Protein AF-A0A7S0YI98-F1 (afdb_monomer)

Organism: NCBI:txid464990

Solvent-accessible surface area (backbone atoms only — not comparable to full-atom values): 9168 Å² total; per-residue (Å²): 133,80,59,98,55,52,48,46,32,55,39,40,25,48,73,86,44,69,36,58,39,58,62,60,83,90,50,95,63,64,41,54,25,36,68,34,85,91,36,61,37,39,27,34,29,62,48,32,70,90,62,50,21,77,48,31,28,37,61,53,45,70,75,68,68,56,91,86,42,34,39,36,39,24,45,83,87,43,80,42,68,36,51,31,80,52,38,39,37,78,92,73,75,42,69,40,61,43,62,39,58,95,92,44,82,41,36,39,44,8,39,29,47,55,77,38,31,43,76,44,79,45,58,91,40,83,93,60,64,43,76,49,76,43,77,43,63,88,83,67,76,79,69,55,92,92,49,80,75,76,78,74,78,76,82,129

pLDDT: mean 87.3, std 15.1, range [34.5, 98.31]

Structure (mmCIF, N/CA/C/O backbone):
data_AF-A0A7S0YI98-F1
#
_entry.id   AF-A0A7S0YI98-F1
#
loop_
_atom_site.group_PDB
_atom_site.id
_atom_site.type_symbol
_atom_site.label_atom_id
_atom_site.label_alt_id
_atom_site.label_comp_id
_atom_site.label_asym_id
_atom_site.label_entity_id
_atom_site.label_seq_id
_atom_site.pdbx_PDB_ins_code
_atom_site.Cartn_x
_atom_site.Cartn_y
_atom_site.Cartn_z
_atom_site.occupancy
_atom_site.B_iso_or_equiv
_atom_site.auth_seq_id
_atom_site.auth_comp_id
_atom_site.auth_asym_id
_atom_site.auth_atom_id
_atom_site.pdbx_PDB_model_num
ATOM 1 N N . LYS A 1 1 ? -14.810 13.738 -6.359 1.00 35.94 1 LYS A N 1
ATOM 2 C CA . LYS A 1 1 ? -14.047 13.776 -7.631 1.00 35.94 1 LYS A CA 1
ATOM 3 C C . LYS A 1 1 ? -12.729 13.075 -7.367 1.00 35.94 1 LYS A C 1
ATOM 5 O O . LYS A 1 1 ? -11.916 13.633 -6.645 1.00 35.94 1 LYS A O 1
ATOM 10 N N . ASN A 1 2 ? -12.573 11.854 -7.865 1.00 42.31 2 ASN A N 1
ATOM 11 C CA . ASN A 1 2 ? -11.308 11.137 -7.761 1.00 42.31 2 ASN A CA 1
ATOM 12 C C . ASN A 1 2 ? -10.247 11.889 -8.573 1.00 42.31 2 ASN A C 1
ATOM 14 O O . ASN A 1 2 ? -10.553 12.429 -9.641 1.00 42.31 2 ASN A O 1
ATOM 18 N N . ALA A 1 3 ? -9.037 12.002 -8.027 1.00 51.97 3 ALA A N 1
ATOM 19 C CA . ALA A 1 3 ? -7.898 12.509 -8.779 1.00 51.97 3 ALA A CA 1
ATOM 20 C C . ALA A 1 3 ? -7.699 11.611 -10.011 1.00 51.97 3 ALA A C 1
ATOM 22 O O . ALA A 1 3 ? -7.975 10.416 -9.948 1.00 51.97 3 ALA A O 1
ATOM 23 N N . LYS A 1 4 ? -7.250 12.175 -11.139 1.00 60.38 4 LYS A N 1
ATOM 24 C CA . LYS A 1 4 ? -7.244 11.496 -12.451 1.00 60.38 4 LYS A CA 1
ATOM 25 C C . LYS A 1 4 ? -6.487 10.148 -12.492 1.00 60.38 4 LYS A C 1
ATOM 27 O O . LYS A 1 4 ? -6.725 9.395 -13.424 1.00 60.38 4 LYS A O 1
ATOM 32 N N . ASN A 1 5 ? -5.678 9.827 -11.472 1.00 73.56 5 ASN A N 1
ATOM 33 C CA . ASN A 1 5 ? -4.856 8.614 -11.367 1.00 73.56 5 ASN A CA 1
ATOM 34 C C . ASN A 1 5 ? -5.030 7.868 -10.020 1.00 73.56 5 ASN A C 1
ATOM 36 O O . ASN A 1 5 ? -4.061 7.321 -9.493 1.00 73.56 5 ASN A O 1
ATOM 40 N N . SER A 1 6 ? -6.214 7.915 -9.397 1.00 88.06 6 SER A N 1
ATOM 41 C CA . SER A 1 6 ? -6.441 7.240 -8.109 1.00 88.06 6 SER A CA 1
ATOM 42 C C . SER A 1 6 ? -7.199 5.922 -8.242 1.00 88.06 6 SER A C 1
ATOM 44 O O . SER A 1 6 ? -8.240 5.889 -8.900 1.00 88.06 6 SER A O 1
ATOM 46 N N . VAL A 1 7 ? -6.748 4.903 -7.517 1.00 92.25 7 VAL A N 1
ATOM 47 C CA . VAL A 1 7 ? -7.422 3.606 -7.341 1.00 92.25 7 VAL A CA 1
ATOM 48 C C . VAL A 1 7 ? -7.908 3.435 -5.903 1.00 92.25 7 VAL A C 1
ATOM 50 O O . VAL A 1 7 ? -7.449 4.146 -5.003 1.00 92.25 7 VAL A O 1
ATOM 53 N N . ASN A 1 8 ? -8.845 2.515 -5.668 1.00 94.00 8 ASN A N 1
ATOM 54 C CA . ASN A 1 8 ? -9.329 2.222 -4.320 1.00 94.00 8 ASN A CA 1
ATOM 55 C C . ASN A 1 8 ? -8.577 1.028 -3.735 1.00 94.00 8 ASN A C 1
ATOM 57 O O . ASN A 1 8 ? -8.618 -0.068 -4.289 1.00 94.00 8 ASN A O 1
ATOM 61 N N . VAL A 1 9 ? -7.942 1.240 -2.586 1.00 96.62 9 VAL A N 1
ATOM 62 C CA . VAL A 1 9 ? -7.246 0.195 -1.830 1.00 96.62 9 VAL A CA 1
ATOM 63 C C . VAL A 1 9 ? -8.127 -0.260 -0.679 1.00 96.62 9 VAL A C 1
ATOM 65 O O . VAL A 1 9 ? -8.461 0.542 0.194 1.00 96.62 9 VAL A O 1
ATOM 68 N N . GLN A 1 10 ? -8.499 -1.536 -0.671 1.00 96.69 10 GLN A N 1
ATOM 69 C CA . GLN A 1 10 ? -9.344 -2.126 0.373 1.00 96.69 10 GLN A CA 1
ATOM 70 C C . GLN A 1 10 ? -8.528 -2.721 1.524 1.00 96.69 10 GLN A C 1
ATOM 72 O O . GLN A 1 10 ? -9.015 -2.774 2.646 1.00 96.69 10 GLN A O 1
ATOM 77 N N . SER A 1 11 ? -7.298 -3.163 1.268 1.00 97.38 11 SER A N 1
ATOM 78 C CA . SER A 1 11 ? -6.436 -3.799 2.271 1.00 97.38 11 SER A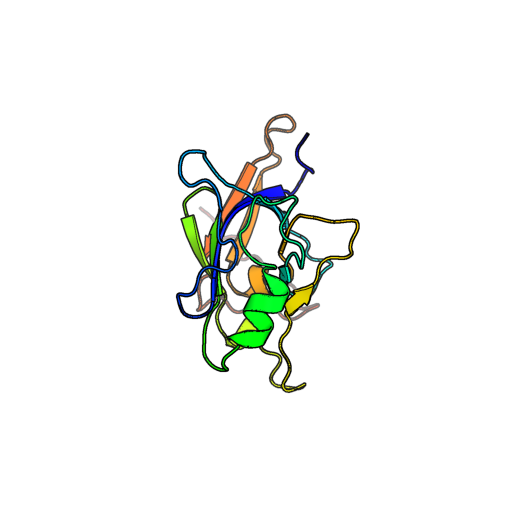 CA 1
ATOM 79 C C . SER A 1 11 ? -4.972 -3.537 1.944 1.00 97.38 11 SER A C 1
ATOM 81 O O . SER A 1 11 ? -4.596 -3.466 0.768 1.00 97.38 11 SER A O 1
ATOM 83 N N . LEU A 1 12 ? -4.157 -3.390 2.986 1.00 98.12 12 LEU A N 1
ATOM 84 C CA . LEU A 1 12 ? -2.705 -3.379 2.893 1.00 98.12 12 LEU A CA 1
ATOM 85 C C . LEU A 1 12 ? -2.158 -4.213 4.046 1.00 98.12 12 LEU A C 1
ATOM 87 O O . LEU A 1 12 ? -2.135 -3.763 5.187 1.00 98.12 12 LEU A O 1
ATOM 91 N N . THR A 1 13 ? -1.658 -5.403 3.751 1.00 98.25 13 THR A N 1
ATOM 92 C CA . THR A 1 13 ? -1.054 -6.281 4.752 1.00 98.25 13 THR A CA 1
ATOM 93 C C . THR A 1 13 ? 0.463 -6.296 4.629 1.00 98.25 13 THR A C 1
ATOM 95 O O . THR A 1 13 ? 1.025 -6.089 3.551 1.00 98.25 13 THR A O 1
ATOM 98 N N . PHE A 1 14 ? 1.136 -6.574 5.739 1.00 98.31 14 PHE A N 1
ATOM 99 C CA . PHE A 1 14 ? 2.567 -6.838 5.793 1.00 98.31 14 PHE A CA 1
ATOM 100 C C . PHE A 1 14 ? 2.805 -8.146 6.540 1.00 98.31 14 PHE A C 1
ATOM 102 O O . PHE A 1 14 ? 2.387 -8.278 7.690 1.00 98.31 14 PHE A O 1
ATOM 109 N N . GLY A 1 15 ? 3.424 -9.135 5.889 1.00 93.75 15 GLY A N 1
ATOM 110 C CA . GLY A 1 15 ? 3.644 -10.449 6.512 1.00 93.75 15 GLY A CA 1
ATOM 111 C C . GLY A 1 15 ? 2.356 -11.132 7.004 1.00 93.75 15 GLY A C 1
ATOM 112 O O . GLY A 1 15 ? 2.392 -11.869 7.983 1.00 93.75 15 GLY A O 1
ATOM 113 N N . GLY A 1 16 ? 1.212 -10.847 6.369 1.00 94.62 16 GLY A N 1
ATOM 114 C CA . GLY A 1 16 ? -0.110 -11.350 6.768 1.00 94.62 16 GLY A CA 1
ATOM 115 C C . GLY A 1 16 ? -0.836 -10.523 7.839 1.00 94.62 16 GLY A C 1
ATOM 116 O O . GLY A 1 16 ? -1.977 -10.836 8.166 1.00 94.62 16 GLY A O 1
ATOM 117 N N . ILE A 1 17 ? -0.224 -9.460 8.369 1.00 97.38 17 ILE A N 1
ATOM 118 C CA . ILE A 1 17 ? -0.847 -8.561 9.351 1.00 97.38 17 ILE A CA 1
ATOM 119 C C . ILE A 1 17 ? -1.451 -7.353 8.627 1.00 97.38 17 ILE A C 1
ATOM 121 O O . ILE A 1 17 ? -0.743 -6.642 7.917 1.00 97.38 17 ILE A O 1
ATOM 125 N N . GLU A 1 18 ? -2.745 -7.094 8.828 1.00 97.62 18 GLU A N 1
ATOM 126 C CA . GLU A 1 18 ? -3.454 -5.952 8.229 1.00 97.62 18 GLU A CA 1
ATOM 127 C C . GLU A 1 18 ? -2.986 -4.610 8.810 1.00 97.62 18 GLU A C 1
ATOM 129 O O . GLU A 1 18 ? -2.974 -4.415 10.030 1.00 97.62 18 GLU A O 1
ATOM 134 N N . LEU A 1 19 ? -2.619 -3.670 7.938 1.00 97.88 19 LEU A N 1
ATOM 135 C CA . LEU A 1 19 ? -2.237 -2.303 8.299 1.00 97.88 19 LEU A CA 1
ATOM 136 C C . LEU A 1 19 ? -3.421 -1.338 8.194 1.00 97.88 19 LEU A C 1
ATOM 138 O O . LEU A 1 19 ? -3.493 -0.393 8.980 1.00 97.88 19 LEU A O 1
ATOM 142 N N . LEU A 1 20 ? -4.358 -1.572 7.268 1.00 96.56 20 LEU A N 1
ATOM 143 C CA . LEU A 1 20 ? -5.624 -0.840 7.162 1.00 96.56 20 LEU A CA 1
ATOM 144 C C . LEU A 1 20 ? -6.698 -1.554 7.986 1.00 96.56 20 LEU A C 1
ATOM 146 O O . LEU A 1 20 ? -7.668 -2.094 7.470 1.00 96.56 20 LEU A O 1
ATOM 150 N N . ASP A 1 21 ? -6.474 -1.580 9.294 1.00 95.00 21 ASP A N 1
ATOM 151 C CA . ASP A 1 21 ? -7.293 -2.288 10.277 1.00 95.00 21 ASP A CA 1
ATOM 152 C C . ASP A 1 21 ? -8.638 -1.570 10.490 1.00 95.00 21 ASP A C 1
ATOM 154 O O . ASP A 1 21 ? -8.778 -0.747 11.398 1.00 95.00 21 ASP A O 1
ATOM 158 N N . TRP A 1 22 ? -9.581 -1.769 9.566 1.00 96.38 22 TRP A N 1
ATOM 159 C CA . TRP A 1 22 ? -10.852 -1.044 9.512 1.00 96.38 22 TRP A CA 1
ATOM 160 C C . TRP A 1 22 ? -11.711 -1.275 10.759 1.00 96.38 22 TRP A C 1
ATOM 162 O O . TRP A 1 22 ? -11.927 -2.409 11.177 1.00 96.38 22 TRP A O 1
ATOM 172 N N . THR A 1 23 ? -12.250 -0.197 11.332 1.00 95.88 23 THR A N 1
ATOM 173 C CA . THR A 1 23 ? -13.040 -0.257 12.576 1.00 95.88 23 THR A CA 1
ATOM 174 C C . THR A 1 23 ? -14.476 -0.733 12.373 1.00 95.88 23 THR A C 1
ATOM 176 O O . THR A 1 23 ? -15.033 -1.367 13.266 1.00 95.88 23 THR A O 1
ATOM 179 N N . ASP A 1 24 ? -15.070 -0.452 11.213 1.00 92.25 24 ASP A N 1
ATOM 180 C CA . ASP A 1 24 ? -16.424 -0.876 10.853 1.00 92.25 24 ASP A CA 1
ATOM 181 C C . ASP A 1 24 ? -16.379 -1.815 9.646 1.00 92.25 24 ASP A C 1
ATOM 183 O O . ASP A 1 24 ? -16.265 -1.375 8.503 1.00 92.25 24 ASP A O 1
ATOM 187 N N . SER A 1 25 ? -16.467 -3.121 9.892 1.00 83.81 25 SER A N 1
ATOM 188 C CA . SER A 1 25 ? -16.495 -4.147 8.845 1.00 83.81 25 SER A CA 1
ATOM 189 C C . SER A 1 25 ? -17.850 -4.272 8.134 1.00 83.81 25 SER A C 1
ATOM 191 O O . SER A 1 25 ? -17.949 -5.002 7.148 1.00 83.81 25 SER A O 1
ATOM 193 N N . GLY A 1 26 ? -18.889 -3.570 8.602 1.00 85.25 26 GLY A N 1
ATOM 194 C CA . GLY A 1 26 ? -20.236 -3.587 8.027 1.00 85.25 26 GLY A CA 1
ATOM 195 C C . GLY A 1 26 ? -20.404 -2.695 6.796 1.00 85.25 26 GLY A C 1
ATOM 196 O O . GLY A 1 26 ? -21.425 -2.785 6.112 1.00 85.25 26 GLY A O 1
ATOM 197 N N . VAL A 1 27 ? -19.413 -1.855 6.485 1.00 85.69 27 VAL A N 1
ATOM 198 C CA . VAL A 1 27 ? -19.425 -0.959 5.323 1.00 85.69 27 VAL A CA 1
ATOM 199 C C . VAL A 1 27 ? -18.264 -1.263 4.371 1.00 85.69 27 VAL A C 1
ATOM 201 O O . VAL A 1 27 ? -17.182 -1.650 4.816 1.00 85.69 27 VAL A O 1
ATOM 204 N N . PRO A 1 28 ? -18.434 -1.064 3.050 1.00 86.56 28 PRO A N 1
ATOM 205 C CA . PRO A 1 28 ? -17.318 -1.142 2.118 1.00 86.56 28 PRO A CA 1
ATOM 206 C C . PRO A 1 28 ? -16.243 -0.115 2.481 1.00 86.56 28 PRO A C 1
ATOM 208 O O . PRO A 1 28 ? -16.448 1.094 2.354 1.00 86.56 28 PRO A O 1
ATOM 211 N N . ASN A 1 29 ? -15.082 -0.598 2.919 1.00 94.12 29 ASN A N 1
ATOM 212 C CA . ASN A 1 29 ? -13.950 0.256 3.228 1.00 94.12 29 ASN A CA 1
ATOM 213 C C . ASN A 1 29 ? -12.945 0.280 2.086 1.00 94.12 29 ASN A C 1
ATOM 215 O O . ASN A 1 29 ? -12.525 -0.749 1.563 1.00 94.12 29 ASN A O 1
ATOM 219 N N . ALA A 1 30 ? -12.532 1.492 1.739 1.00 94.75 30 ALA A N 1
ATOM 220 C CA . ALA A 1 30 ? -11.381 1.716 0.895 1.00 94.75 30 ALA A CA 1
ATOM 221 C C . ALA A 1 30 ? -10.709 3.042 1.243 1.00 94.75 30 ALA A C 1
ATOM 223 O O . ALA A 1 30 ? -11.336 3.971 1.783 1.00 94.75 30 ALA A O 1
ATOM 224 N N . LEU A 1 31 ? -9.433 3.131 0.887 1.00 93.94 31 LEU A N 1
ATOM 225 C CA . LEU A 1 31 ? -8.669 4.362 0.880 1.00 93.94 31 LEU A CA 1
ATOM 226 C C . LEU A 1 31 ? -8.252 4.708 -0.554 1.00 93.94 31 LEU A C 1
ATOM 228 O O . LEU A 1 31 ? -7.794 3.820 -1.275 1.00 93.94 31 LEU A O 1
ATOM 232 N N . PRO A 1 32 ? -8.388 5.976 -0.987 1.00 92.81 32 PRO A N 1
ATOM 233 C CA . PRO A 1 32 ? -7.836 6.384 -2.266 1.00 92.81 32 PRO A CA 1
ATOM 234 C C . PRO A 1 32 ? -6.310 6.268 -2.229 1.00 92.81 32 PRO A C 1
ATOM 236 O O . PRO A 1 32 ? -5.649 6.738 -1.295 1.00 92.81 32 PRO A O 1
ATOM 239 N N . ALA A 1 33 ? -5.760 5.671 -3.275 1.00 94.19 33 ALA A N 1
ATOM 240 C CA . ALA A 1 33 ? -4.334 5.565 -3.508 1.00 94.19 33 ALA A CA 1
ATOM 241 C C . ALA A 1 33 ? -3.993 6.218 -4.842 1.00 94.19 33 ALA A C 1
ATOM 243 O O . ALA A 1 33 ? -4.631 5.924 -5.851 1.00 94.19 33 ALA A O 1
ATOM 244 N N . ILE A 1 34 ? -3.012 7.114 -4.850 1.00 92.94 34 ILE A N 1
ATOM 245 C CA . ILE A 1 34 ? -2.542 7.758 -6.078 1.00 92.94 34 ILE A CA 1
ATOM 246 C C . ILE A 1 34 ? -1.363 6.954 -6.611 1.00 92.94 34 ILE A C 1
ATOM 248 O O . ILE A 1 34 ? -0.412 6.687 -5.878 1.00 92.94 34 ILE A O 1
ATOM 252 N N . LEU A 1 35 ? -1.433 6.589 -7.885 1.00 92.25 35 LEU A N 1
ATOM 253 C CA . LEU A 1 35 ? -0.314 6.032 -8.636 1.00 92.25 35 LEU A CA 1
ATOM 254 C C . LEU A 1 35 ? 0.610 7.186 -9.037 1.00 92.25 35 LEU A C 1
ATOM 256 O O . LEU A 1 35 ? 0.207 8.045 -9.827 1.00 92.25 35 LEU A O 1
ATOM 260 N N . ASP A 1 36 ? 1.812 7.233 -8.462 1.00 90.00 36 ASP A N 1
ATOM 261 C CA . ASP A 1 36 ? 2.729 8.367 -8.606 1.00 90.00 36 ASP A CA 1
ATOM 262 C C . ASP A 1 36 ? 4.153 7.908 -8.929 1.00 90.00 36 ASP A C 1
ATOM 264 O O . ASP A 1 36 ? 4.928 7.536 -8.051 1.00 90.00 36 ASP A O 1
ATOM 268 N N . THR A 1 37 ? 4.518 7.990 -10.208 1.00 85.50 37 THR A N 1
ATOM 269 C CA . THR A 1 37 ? 5.864 7.654 -10.692 1.00 85.50 37 THR A CA 1
ATOM 270 C C . THR A 1 37 ? 6.932 8.655 -10.241 1.00 85.50 37 THR A C 1
ATOM 272 O O . THR A 1 37 ? 8.119 8.376 -10.377 1.00 85.50 37 THR A O 1
ATOM 275 N N . GLY A 1 38 ? 6.545 9.833 -9.735 1.00 87.12 38 GLY A N 1
ATOM 276 C CA . GLY A 1 38 ? 7.468 10.804 -9.140 1.00 87.12 38 GLY A CA 1
ATOM 277 C C . GLY A 1 38 ? 7.888 10.443 -7.713 1.00 87.12 38 GLY A C 1
ATOM 278 O O . GLY A 1 38 ? 8.852 11.005 -7.193 1.00 87.12 38 GLY A O 1
ATOM 279 N N . THR A 1 39 ? 7.195 9.491 -7.088 1.00 90.06 39 THR A N 1
ATOM 280 C CA . THR A 1 39 ? 7.479 9.008 -5.740 1.00 90.06 39 THR A CA 1
ATOM 281 C C . THR A 1 39 ? 8.207 7.668 -5.816 1.00 90.06 39 THR A C 1
ATOM 283 O O . THR A 1 39 ? 7.726 6.718 -6.422 1.00 90.06 39 THR A O 1
ATOM 286 N N . THR A 1 40 ? 9.365 7.548 -5.165 1.00 92.12 40 THR A N 1
ATOM 287 C CA . THR A 1 40 ? 10.139 6.294 -5.177 1.00 92.12 40 THR A CA 1
ATOM 288 C C . THR A 1 40 ? 9.555 5.234 -4.242 1.00 92.12 40 THR A C 1
ATOM 290 O O . THR A 1 40 ? 9.465 4.069 -4.611 1.00 92.12 40 THR A O 1
ATOM 293 N N . CYS A 1 41 ? 9.152 5.625 -3.032 1.00 95.62 41 CYS A N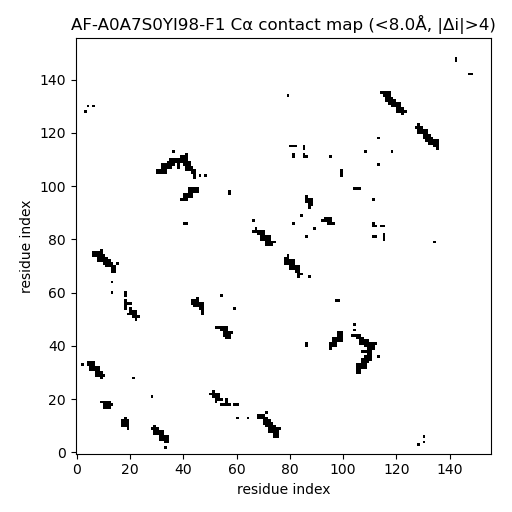 1
ATOM 294 C CA . CYS A 1 41 ? 8.777 4.705 -1.956 1.00 95.62 41 CYS A CA 1
ATOM 295 C C . CYS A 1 41 ? 7.267 4.476 -1.844 1.00 95.62 41 CYS A C 1
ATOM 297 O O . CYS A 1 41 ? 6.461 5.246 -2.357 1.00 95.62 41 CYS A O 1
ATOM 299 N N . LEU A 1 42 ? 6.866 3.437 -1.112 1.00 96.75 42 LEU A N 1
ATOM 300 C CA . LEU A 1 42 ? 5.470 3.282 -0.708 1.00 96.75 42 LEU A CA 1
ATOM 301 C C . LEU A 1 42 ? 5.163 4.293 0.404 1.00 96.75 42 LEU A C 1
ATOM 303 O O . LEU A 1 42 ? 5.818 4.271 1.446 1.00 96.75 42 LEU A O 1
ATOM 307 N N . ILE A 1 43 ? 4.174 5.167 0.211 1.00 96.81 43 ILE A N 1
ATOM 308 C CA . ILE A 1 43 ? 3.789 6.156 1.228 1.00 96.81 43 ILE A CA 1
ATOM 309 C C . ILE A 1 43 ? 2.437 5.778 1.822 1.00 96.81 43 ILE A C 1
ATOM 311 O O . ILE A 1 43 ? 1.431 5.729 1.108 1.00 96.81 43 ILE A O 1
ATOM 315 N N . ILE A 1 44 ? 2.412 5.526 3.133 1.00 97.12 44 ILE A N 1
ATOM 316 C CA . ILE A 1 44 ? 1.229 5.042 3.859 1.00 97.12 44 ILE A CA 1
ATOM 317 C C . ILE A 1 44 ? 0.822 5.992 4.994 1.00 97.12 44 ILE A C 1
ATOM 319 O O . ILE A 1 44 ? 1.683 6.663 5.573 1.00 97.12 44 ILE A O 1
ATOM 323 N N . PRO A 1 45 ? -0.478 6.086 5.328 1.00 96.31 45 PRO A N 1
ATOM 324 C CA . PRO A 1 45 ? -0.943 6.983 6.379 1.00 96.31 45 PRO A CA 1
ATOM 325 C C . PRO A 1 45 ? -0.345 6.669 7.751 1.00 96.31 45 PRO A C 1
ATOM 327 O O . PRO A 1 45 ? -0.196 5.509 8.127 1.00 96.31 45 PRO A O 1
ATOM 330 N N . ASP A 1 46 ? -0.101 7.711 8.545 1.00 95.25 46 ASP A N 1
ATOM 331 C CA . ASP A 1 46 ? 0.286 7.589 9.960 1.00 95.25 46 ASP A CA 1
ATOM 332 C C . ASP A 1 46 ? -0.737 8.255 10.899 1.00 95.25 46 ASP A C 1
ATOM 334 O O . ASP A 1 46 ? -0.419 8.896 11.902 1.00 95.25 46 ASP A O 1
ATOM 338 N N . THR A 1 47 ? -2.013 8.130 10.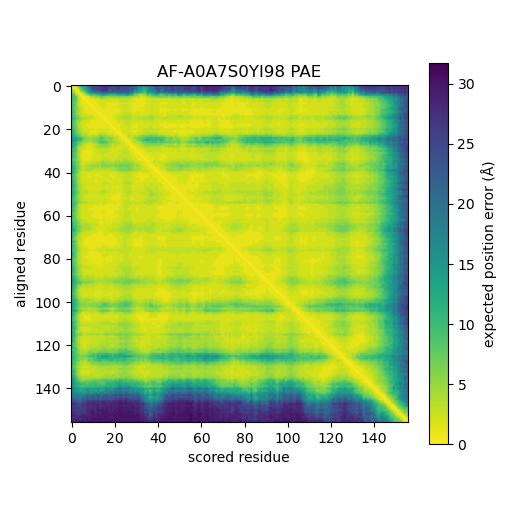540 1.00 94.38 47 THR A N 1
ATOM 339 C CA . THR A 1 47 ? -3.158 8.613 11.321 1.00 94.38 47 THR A CA 1
ATOM 340 C C . THR A 1 47 ? -4.198 7.504 11.433 1.00 94.38 47 THR A C 1
ATOM 342 O O . THR A 1 47 ? -4.152 6.529 10.690 1.00 94.38 47 THR A O 1
ATOM 345 N N . THR A 1 48 ? -5.171 7.664 12.327 1.00 94.50 48 THR A N 1
ATOM 346 C CA . THR A 1 48 ? -6.325 6.754 12.424 1.00 94.50 48 THR A CA 1
ATOM 347 C C . THR A 1 48 ? -7.388 7.027 11.354 1.00 94.50 48 THR A C 1
ATOM 349 O O . THR A 1 48 ? -8.493 6.494 11.428 1.00 94.50 48 THR A O 1
ATOM 352 N N . LEU A 1 49 ? -7.095 7.898 10.376 1.00 92.94 49 LEU A N 1
ATOM 353 C CA . LEU A 1 49 ? -8.015 8.288 9.304 1.00 92.94 49 LEU A CA 1
ATOM 354 C C . LEU A 1 49 ? -9.374 8.775 9.841 1.00 92.94 49 LEU A C 1
ATOM 356 O O . LEU A 1 49 ? -10.425 8.435 9.304 1.00 92.94 49 LEU A O 1
ATOM 360 N N . GLY A 1 50 ? -9.347 9.534 10.943 1.00 91.44 50 GLY A N 1
ATOM 361 C CA . GLY A 1 50 ? -10.556 9.994 11.631 1.00 91.44 50 GLY A CA 1
ATOM 362 C C . GLY A 1 50 ? -11.314 8.886 12.372 1.00 91.44 50 GLY A C 1
ATOM 363 O O . GLY A 1 50 ? -12.522 8.994 12.535 1.00 91.44 50 GLY A O 1
ATOM 364 N N . GLY A 1 51 ? -10.630 7.815 12.789 1.00 93.88 51 GLY A N 1
ATOM 365 C CA . GLY A 1 51 ? -11.228 6.663 13.475 1.00 93.88 51 GLY A CA 1
ATOM 366 C C . GLY A 1 51 ? -11.715 5.551 12.543 1.00 93.88 51 GLY A C 1
ATOM 367 O O . GLY A 1 51 ? -12.280 4.571 13.018 1.00 93.88 51 GLY A O 1
ATOM 368 N N . ARG A 1 52 ? -11.483 5.670 11.228 1.00 94.06 52 ARG A N 1
ATOM 369 C CA . ARG A 1 52 ? -11.815 4.621 10.249 1.00 94.06 52 ARG A CA 1
ATOM 370 C C . ARG A 1 52 ? -10.919 3.391 10.367 1.00 94.06 52 ARG A C 1
ATOM 372 O O . ARG A 1 52 ? -11.339 2.308 9.977 1.00 94.06 52 ARG A O 1
ATOM 379 N N . VAL A 1 53 ? -9.700 3.559 10.881 1.00 95.69 53 VAL A N 1
ATOM 380 C CA . VAL A 1 53 ? -8.783 2.453 11.187 1.00 95.69 53 VAL A CA 1
ATOM 381 C C . VAL A 1 53 ? -8.391 2.475 12.663 1.00 95.69 53 VAL A C 1
ATOM 383 O O . VAL A 1 53 ? -8.222 3.545 13.256 1.00 95.69 53 VAL A O 1
ATOM 386 N N . ALA A 1 54 ? -8.251 1.291 13.258 1.00 96.06 54 ALA A N 1
ATOM 387 C CA . ALA A 1 54 ? -8.040 1.097 14.693 1.00 96.06 54 ALA A CA 1
ATOM 388 C C . ALA A 1 54 ? -6.667 1.591 15.175 1.00 96.06 54 ALA A C 1
ATOM 390 O O . ALA A 1 54 ? -6.481 1.923 16.345 1.00 96.06 54 ALA A O 1
ATOM 391 N N . SER A 1 55 ? -5.690 1.651 14.274 1.00 95.31 55 SER A N 1
ATOM 392 C CA . SER A 1 55 ? -4.315 2.046 14.570 1.00 95.31 55 SER A CA 1
ATOM 393 C C . SER A 1 55 ? -3.710 2.820 13.402 1.00 95.31 55 SER A C 1
ATOM 395 O O . SER A 1 55 ? -4.265 2.850 12.307 1.00 95.31 55 SER A O 1
ATOM 397 N N . LYS A 1 56 ? -2.581 3.493 13.643 1.00 96.19 56 LYS A N 1
ATOM 398 C CA . LYS A 1 56 ? -1.864 4.255 12.614 1.00 96.19 56 LYS A CA 1
ATOM 399 C C . LYS A 1 56 ? -1.077 3.284 11.716 1.00 96.19 56 LYS A C 1
ATOM 401 O O . LYS A 1 56 ? -0.156 2.649 12.237 1.00 96.19 56 LYS A O 1
ATOM 406 N N . PRO A 1 57 ? -1.383 3.170 10.408 1.00 97.19 57 PRO A N 1
ATOM 407 C CA . PRO A 1 57 ? -0.794 2.138 9.548 1.00 97.19 57 PRO A CA 1
ATOM 408 C C . PRO A 1 57 ? 0.739 2.166 9.495 1.00 97.19 57 PRO A C 1
ATOM 410 O O . PRO A 1 57 ? 1.376 1.127 9.661 1.00 97.19 57 PRO A O 1
ATOM 413 N N . TYR A 1 58 ? 1.344 3.347 9.326 1.00 97.69 58 TYR A N 1
ATOM 414 C CA . TYR A 1 58 ? 2.803 3.490 9.295 1.00 97.69 58 TYR A CA 1
ATOM 415 C C . TYR A 1 58 ? 3.460 3.104 10.624 1.00 97.69 58 TYR A C 1
ATOM 417 O O . TYR A 1 58 ? 4.368 2.275 10.636 1.00 97.69 58 TYR A O 1
ATOM 425 N N . THR A 1 59 ? 2.980 3.643 11.751 1.00 97.25 59 THR A N 1
ATOM 426 C CA . THR A 1 59 ? 3.474 3.255 13.084 1.00 97.25 59 THR A CA 1
ATOM 427 C C . THR A 1 59 ? 3.351 1.742 13.310 1.00 97.25 59 THR A C 1
ATOM 429 O O . THR A 1 59 ? 4.295 1.124 13.799 1.00 97.25 59 THR A O 1
ATOM 432 N N . LYS A 1 60 ? 2.222 1.124 12.925 1.00 98.00 60 LYS A N 1
ATOM 433 C CA . LYS A 1 60 ? 2.015 -0.332 13.031 1.00 98.00 60 LYS A CA 1
ATOM 434 C C . LYS A 1 60 ? 3.039 -1.096 12.195 1.00 98.00 60 LYS A C 1
ATOM 436 O O . LYS A 1 60 ? 3.673 -2.006 12.716 1.00 98.00 60 LYS A O 1
ATOM 441 N N . PHE A 1 61 ? 3.262 -0.687 10.944 1.00 98.12 61 PHE A N 1
ATOM 442 C CA . PHE A 1 61 ? 4.308 -1.254 10.090 1.00 98.12 61 PHE A CA 1
AT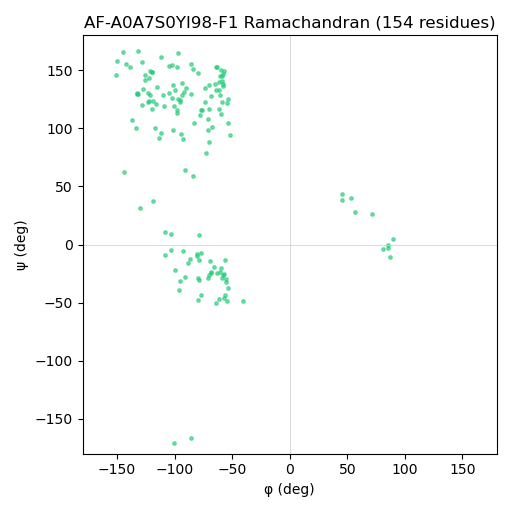OM 443 C C . PHE A 1 61 ? 5.684 -1.192 10.762 1.00 98.12 61 PHE A C 1
ATOM 445 O O . PHE A 1 61 ? 6.356 -2.214 10.844 1.00 98.12 61 PHE A O 1
ATOM 452 N N . GLN A 1 62 ? 6.089 -0.039 11.305 1.00 97.94 62 GLN A N 1
ATOM 453 C CA . GLN A 1 62 ? 7.398 0.102 11.956 1.00 97.94 62 GLN A CA 1
ATOM 454 C C . GLN A 1 62 ? 7.603 -0.865 13.134 1.00 97.94 62 GLN A C 1
ATOM 456 O O . GLN A 1 62 ? 8.736 -1.250 13.404 1.00 97.94 62 GLN A O 1
ATOM 461 N N . GLN A 1 63 ? 6.531 -1.268 13.820 1.00 97.69 63 GLN A N 1
ATOM 462 C CA . GLN A 1 63 ? 6.590 -2.196 14.954 1.00 97.69 63 GLN A CA 1
ATOM 463 C C . GLN A 1 63 ? 6.720 -3.665 14.534 1.00 97.69 63 GLN A C 1
ATOM 465 O O . GLN A 1 63 ? 7.273 -4.460 15.289 1.00 97.69 63 GLN A O 1
ATOM 470 N N . ILE A 1 64 ? 6.199 -4.029 13.360 1.00 97.38 64 ILE A N 1
ATOM 471 C CA . ILE A 1 64 ? 6.147 -5.422 12.880 1.00 97.38 64 ILE A CA 1
ATOM 472 C C . ILE A 1 64 ? 7.121 -5.703 11.729 1.00 97.38 64 ILE A C 1
ATOM 474 O O . ILE A 1 64 ? 7.274 -6.854 11.313 1.00 97.38 64 ILE A O 1
ATOM 478 N N . MET A 1 65 ? 7.747 -4.658 11.177 1.00 96.56 65 MET A N 1
ATOM 479 C CA . MET A 1 65 ? 8.613 -4.752 10.007 1.00 96.56 65 MET A CA 1
ATOM 480 C C . MET A 1 65 ? 9.717 -5.780 10.241 1.00 96.56 65 MET A C 1
ATOM 482 O O . MET A 1 65 ? 10.521 -5.670 11.165 1.00 96.56 65 MET A O 1
ATOM 486 N N . THR A 1 66 ? 9.751 -6.775 9.360 1.00 95.94 66 THR A N 1
ATOM 487 C CA . THR A 1 66 ? 10.712 -7.873 9.388 1.00 95.94 66 THR A CA 1
ATOM 488 C C . THR A 1 66 ? 11.277 -8.061 7.985 1.00 95.94 66 THR A C 1
ATOM 490 O O . THR A 1 66 ? 10.527 -8.132 7.006 1.00 95.94 66 THR A O 1
ATOM 493 N N . LYS A 1 67 ? 12.608 -8.134 7.867 1.00 95.50 67 LYS A N 1
ATOM 494 C CA . LYS A 1 67 ? 13.280 -8.369 6.580 1.00 95.50 67 LYS A CA 1
ATOM 495 C C . LYS A 1 67 ? 12.817 -9.698 5.965 1.00 95.50 67 LYS A C 1
ATOM 497 O O . LYS A 1 67 ? 12.564 -10.665 6.675 1.00 95.50 67 LYS A O 1
ATOM 502 N N . GLY A 1 68 ? 12.719 -9.746 4.640 1.00 95.94 68 GLY A N 1
ATOM 503 C CA . GLY A 1 68 ? 12.287 -10.923 3.881 1.00 95.94 68 GLY A CA 1
ATOM 504 C C . GLY A 1 68 ? 10.773 -11.056 3.690 1.00 95.94 68 GLY A C 1
ATOM 505 O O . GLY A 1 68 ? 10.352 -11.877 2.881 1.00 95.94 68 GLY A O 1
ATOM 506 N N . MET A 1 69 ? 9.952 -10.253 4.374 1.00 97.56 69 MET A N 1
ATOM 507 C CA . MET A 1 69 ? 8.495 -10.277 4.198 1.00 97.56 69 MET A CA 1
ATOM 508 C C . MET A 1 69 ? 8.031 -9.391 3.035 1.00 97.56 69 MET A C 1
ATOM 510 O O . MET A 1 69 ? 8.694 -8.426 2.657 1.00 97.56 69 MET A O 1
ATOM 514 N N . SER A 1 70 ? 6.866 -9.704 2.473 1.00 97.56 70 SER A N 1
ATOM 515 C CA . SER A 1 70 ? 6.224 -8.903 1.425 1.00 97.56 70 SER A CA 1
ATOM 516 C C . SER A 1 70 ? 5.087 -8.060 1.995 1.00 97.56 70 SER A C 1
ATOM 518 O O . SER A 1 70 ? 4.468 -8.420 3.006 1.00 97.56 70 SER A O 1
ATOM 520 N N . PHE A 1 71 ? 4.790 -6.955 1.314 1.00 98.19 71 PHE A N 1
ATOM 521 C CA . PHE A 1 71 ? 3.473 -6.338 1.427 1.00 98.19 71 PHE A CA 1
ATOM 522 C C . PHE A 1 71 ? 2.506 -7.034 0.473 1.00 98.19 71 PHE A C 1
ATOM 524 O O . PHE A 1 71 ? 2.906 -7.484 -0.602 1.00 98.19 71 PHE A O 1
ATOM 531 N N . TYR A 1 72 ? 1.228 -7.044 0.831 1.00 97.94 72 TYR A N 1
ATOM 532 C CA . TYR A 1 72 ? 0.155 -7.381 -0.093 1.00 97.94 72 TYR A CA 1
ATOM 533 C C . TYR A 1 72 ? -0.898 -6.287 -0.065 1.00 97.94 72 TYR A C 1
ATOM 535 O O . TYR A 1 72 ? -1.301 -5.837 1.006 1.00 97.94 72 TYR A O 1
ATOM 543 N N . ILE A 1 73 ? -1.343 -5.861 -1.238 1.00 97.62 73 ILE A N 1
ATOM 544 C CA . ILE A 1 73 ? -2.297 -4.771 -1.405 1.00 97.62 73 ILE A CA 1
ATOM 545 C C . ILE A 1 73 ? -3.501 -5.275 -2.190 1.00 97.62 73 ILE A C 1
ATOM 547 O O . ILE A 1 73 ? -3.346 -5.907 -3.233 1.00 97.62 73 ILE A O 1
ATOM 551 N N . THR A 1 74 ? -4.702 -5.011 -1.684 1.00 97.38 74 THR A N 1
ATOM 552 C CA . THR A 1 74 ? -5.937 -5.290 -2.424 1.00 97.38 74 THR A CA 1
ATOM 553 C C . THR A 1 74 ? -6.404 -4.009 -3.091 1.00 97.38 74 THR A C 1
ATOM 555 O O . THR A 1 74 ? -6.713 -3.043 -2.391 1.00 97.38 74 THR A O 1
ATOM 558 N N . ILE A 1 75 ? -6.423 -3.997 -4.424 1.00 95.38 75 ILE A N 1
ATOM 559 C CA . ILE A 1 75 ? -6.855 -2.866 -5.251 1.00 95.38 75 ILE A CA 1
ATOM 560 C C . ILE A 1 75 ? -8.047 -3.314 -6.084 1.00 95.38 75 ILE A C 1
ATOM 562 O O . ILE A 1 75 ? -7.953 -4.298 -6.816 1.00 95.38 75 ILE A O 1
ATOM 566 N N . ASP A 1 76 ? -9.165 -2.603 -5.955 1.00 90.25 76 ASP A N 1
ATOM 567 C CA . ASP A 1 76 ? -10.432 -2.910 -6.633 1.00 90.25 76 ASP A CA 1
ATOM 568 C C . ASP A 1 76 ? -10.820 -4.407 -6.563 1.00 90.25 76 ASP A C 1
ATOM 570 O O . ASP A 1 76 ? -11.345 -4.984 -7.511 1.00 90.25 76 ASP A O 1
ATOM 574 N N . GLY A 1 77 ? -10.559 -5.044 -5.412 1.00 92.12 77 GLY A N 1
ATOM 575 C CA . GLY A 1 77 ? -10.877 -6.457 -5.153 1.00 92.12 77 GLY A CA 1
ATOM 576 C C . GLY A 1 77 ? -9.826 -7.474 -5.614 1.00 92.12 77 GLY A C 1
ATOM 577 O O . GLY A 1 77 ? -10.001 -8.670 -5.383 1.00 92.12 77 GLY A O 1
ATOM 578 N N . HIS A 1 78 ? -8.722 -7.030 -6.214 1.00 95.00 78 HIS A N 1
ATOM 579 C CA . HIS A 1 78 ? -7.624 -7.889 -6.654 1.00 95.00 78 HIS A CA 1
ATOM 580 C C . HIS A 1 78 ? -6.419 -7.770 -5.720 1.00 95.00 78 HIS A C 1
ATOM 582 O O . HIS A 1 78 ? -5.977 -6.666 -5.407 1.00 95.00 78 HIS A O 1
ATOM 588 N N . LEU A 1 79 ? -5.883 -8.913 -5.284 1.00 96.50 79 LEU A N 1
ATOM 589 C CA . LEU A 1 79 ? -4.711 -8.983 -4.413 1.00 96.50 79 LEU A CA 1
ATOM 590 C C . LEU A 1 79 ? -3.420 -8.950 -5.237 1.00 96.50 79 LEU A C 1
ATOM 592 O O . LEU A 1 79 ? -3.232 -9.760 -6.145 1.00 96.50 79 LEU A O 1
ATOM 596 N N . PHE A 1 80 ? -2.507 -8.063 -4.862 1.00 96.62 80 PHE A N 1
ATOM 597 C CA . PHE A 1 80 ? -1.193 -7.904 -5.473 1.00 96.62 80 PHE A CA 1
ATOM 598 C C . PHE A 1 80 ? -0.095 -7.995 -4.415 1.00 96.62 80 PHE A C 1
ATOM 600 O O . PHE A 1 80 ? -0.249 -7.478 -3.310 1.00 96.62 80 PHE A O 1
ATOM 607 N N . GLU A 1 81 ? 1.028 -8.623 -4.756 1.00 96.50 81 GLU A N 1
ATOM 608 C CA . GLU A 1 81 ? 2.217 -8.671 -3.903 1.00 96.50 81 GLU A CA 1
ATOM 609 C C . GLU A 1 81 ? 3.179 -7.530 -4.260 1.00 96.50 81 GLU A C 1
ATOM 611 O O . GLU A 1 81 ? 3.442 -7.283 -5.437 1.00 96.50 81 GLU A O 1
ATOM 616 N N . ILE A 1 82 ? 3.770 -6.899 -3.243 1.00 96.00 82 ILE A N 1
ATOM 617 C CA . ILE A 1 82 ? 4.958 -6.047 -3.371 1.00 96.00 82 ILE A CA 1
ATOM 618 C C . ILE A 1 82 ? 6.118 -6.768 -2.654 1.00 96.00 82 ILE A C 1
ATOM 620 O O . ILE A 1 82 ? 6.245 -6.681 -1.423 1.00 96.00 82 ILE A O 1
ATOM 624 N N . PRO A 1 83 ? 6.953 -7.514 -3.405 1.00 95.31 83 PRO A N 1
ATOM 625 C CA . PRO A 1 83 ? 8.044 -8.313 -2.852 1.00 95.31 83 PRO A CA 1
ATOM 626 C C . PRO A 1 83 ? 9.065 -7.536 -2.011 1.00 95.31 83 PRO A C 1
ATOM 628 O O . PRO A 1 83 ? 9.406 -6.395 -2.334 1.00 95.31 83 PRO A O 1
ATOM 631 N N . TYR A 1 84 ? 9.659 -8.215 -1.017 1.00 96.44 84 TYR A N 1
ATOM 632 C CA . TYR A 1 84 ? 10.756 -7.708 -0.166 1.00 96.44 84 TYR A CA 1
ATOM 633 C C . TYR A 1 84 ? 11.815 -6.904 -0.922 1.00 96.44 84 TYR A C 1
ATOM 635 O O . TYR A 1 84 ? 12.160 -5.793 -0.531 1.00 96.44 84 TYR A O 1
ATOM 643 N N . ARG A 1 85 ? 12.296 -7.451 -2.042 1.00 93.81 85 ARG A N 1
ATOM 644 C CA . ARG A 1 85 ? 13.374 -6.854 -2.842 1.00 93.81 85 ARG A CA 1
ATOM 645 C C . ARG A 1 85 ? 13.067 -5.457 -3.389 1.00 93.81 85 ARG A C 1
ATOM 647 O O . ARG A 1 85 ? 13.999 -4.772 -3.786 1.00 93.81 85 ARG A O 1
ATOM 654 N N . TYR A 1 86 ? 11.793 -5.073 -3.475 1.00 93.94 86 TYR A N 1
ATOM 655 C CA . TYR A 1 86 ? 11.394 -3.781 -4.028 1.00 93.94 86 TYR A CA 1
ATOM 656 C C . TYR A 1 86 ? 11.188 -2.735 -2.944 1.00 93.94 86 TYR A C 1
ATOM 658 O O . TYR A 1 86 ? 11.588 -1.591 -3.124 1.00 93.94 86 TYR A O 1
ATOM 666 N N . TRP A 1 87 ? 10.605 -3.109 -1.803 1.00 95.19 87 TRP A N 1
ATOM 667 C CA . TRP A 1 87 ? 10.400 -2.161 -0.710 1.00 95.19 87 TRP A CA 1
ATOM 668 C C . TRP A 1 87 ? 11.596 -2.076 0.246 1.00 95.19 87 TRP A C 1
ATOM 670 O O . TRP A 1 87 ? 11.683 -1.109 0.995 1.00 95.19 87 TRP A O 1
ATOM 680 N N . TRP A 1 88 ? 12.534 -3.029 0.231 1.00 96.81 88 TRP A N 1
ATOM 681 C CA . TRP A 1 88 ? 13.784 -2.956 0.995 1.00 96.81 88 TRP A CA 1
ATOM 682 C C . TRP A 1 88 ? 14.944 -2.444 0.144 1.00 96.81 88 TRP A C 1
ATOM 684 O O . TRP A 1 88 ? 15.284 -3.029 -0.883 1.00 96.81 88 TRP A O 1
ATOM 694 N N . GLN A 1 89 ? 15.613 -1.388 0.603 1.00 93.75 89 GLN A N 1
ATOM 695 C CA . GLN A 1 89 ? 16.768 -0.821 -0.084 1.00 93.75 89 GLN A CA 1
ATOM 696 C C . GLN A 1 89 ? 18.054 -1.437 0.464 1.00 93.75 89 GLN A C 1
ATOM 698 O O . GLN A 1 89 ? 18.648 -0.935 1.418 1.00 93.75 89 GLN A O 1
ATOM 703 N N . SER A 1 90 ? 18.512 -2.528 -0.153 1.00 91.31 90 SER A N 1
ATOM 704 C CA . SER A 1 90 ? 19.691 -3.278 0.310 1.00 91.31 90 SER A CA 1
ATOM 705 C C . SER A 1 90 ? 20.959 -2.427 0.440 1.00 91.31 90 SER A C 1
ATOM 707 O O . SER A 1 90 ? 21.769 -2.683 1.321 1.00 91.31 90 SER A O 1
ATOM 709 N N . ALA A 1 91 ? 21.128 -1.402 -0.403 1.00 91.44 91 ALA A N 1
ATOM 710 C CA . ALA A 1 91 ? 22.292 -0.516 -0.359 1.00 91.44 91 ALA A CA 1
ATOM 711 C C . ALA A 1 91 ? 22.300 0.429 0.858 1.00 91.44 91 ALA A C 1
ATOM 713 O O . ALA A 1 91 ? 23.369 0.827 1.311 1.00 91.44 91 ALA A O 1
ATOM 714 N N . GLN A 1 92 ? 21.125 0.792 1.379 1.00 93.44 92 GLN A N 1
ATOM 715 C CA . GLN A 1 92 ? 20.968 1.668 2.547 1.00 93.44 92 GLN A CA 1
ATOM 716 C C . GLN A 1 92 ? 20.619 0.891 3.825 1.00 93.44 92 GLN A C 1
ATOM 718 O O . GLN A 1 92 ? 20.522 1.490 4.891 1.00 93.44 92 GLN A O 1
ATOM 723 N N . ASP A 1 93 ? 20.403 -0.422 3.708 1.00 95.00 93 ASP A N 1
ATOM 724 C CA . ASP A 1 93 ? 19.839 -1.290 4.744 1.00 95.00 93 ASP A CA 1
ATOM 725 C C . ASP A 1 93 ? 18.598 -0.683 5.428 1.00 95.00 93 ASP A C 1
ATOM 727 O O . ASP A 1 93 ? 18.446 -0.721 6.649 1.00 95.00 93 ASP A O 1
ATOM 731 N N . ALA A 1 94 ? 17.704 -0.101 4.624 1.00 95.69 94 ALA A N 1
ATOM 732 C CA . ALA A 1 94 ? 16.543 0.645 5.100 1.00 95.69 94 ALA A CA 1
ATOM 733 C C . ALA A 1 94 ? 15.279 0.342 4.273 1.00 95.69 94 ALA A C 1
ATOM 735 O O . ALA A 1 94 ? 15.376 0.017 3.085 1.00 95.69 94 ALA A O 1
ATOM 736 N N . PRO A 1 95 ? 14.074 0.470 4.861 1.00 97.06 95 PRO A N 1
ATOM 737 C CA . PRO A 1 95 ? 12.830 0.350 4.111 1.00 97.06 95 PRO A CA 1
ATOM 738 C C . PRO A 1 95 ? 12.582 1.590 3.234 1.00 97.06 95 PRO A C 1
ATOM 740 O O . PRO A 1 95 ? 12.634 2.721 3.711 1.00 97.06 95 PRO A O 1
ATOM 743 N N . CYS A 1 96 ? 12.183 1.381 1.981 1.00 96.44 96 CYS A N 1
ATOM 744 C CA . CYS A 1 96 ? 11.571 2.391 1.115 1.00 96.44 96 CYS A CA 1
ATOM 745 C C . CYS A 1 96 ? 10.061 2.472 1.386 1.00 96.44 96 CYS A C 1
ATOM 747 O O . CYS A 1 96 ? 9.220 2.231 0.514 1.00 96.44 96 CYS A O 1
ATOM 749 N N . VAL A 1 97 ? 9.716 2.783 2.633 1.00 97.31 97 VAL A N 1
ATOM 750 C CA . VAL A 1 97 ? 8.342 3.012 3.086 1.00 97.31 97 VAL A CA 1
ATOM 751 C C . VAL A 1 97 ? 8.341 4.288 3.911 1.00 97.31 97 VAL A C 1
ATOM 753 O O . VAL A 1 97 ? 9.166 4.447 4.809 1.00 97.31 97 VAL A 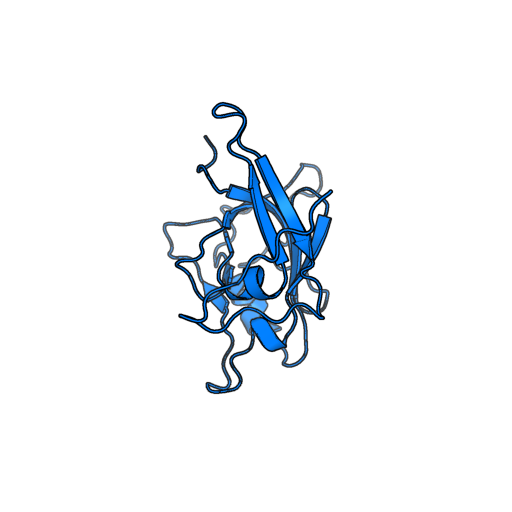O 1
ATOM 756 N N . GLN A 1 98 ? 7.440 5.213 3.606 1.00 96.50 98 GLN A N 1
ATOM 757 C CA . GLN A 1 98 ? 7.383 6.526 4.244 1.00 96.50 98 GLN A CA 1
ATOM 758 C C . GLN A 1 98 ? 5.975 6.815 4.764 1.00 96.50 98 GLN A C 1
ATOM 760 O O . GLN A 1 98 ? 4.983 6.259 4.293 1.00 96.50 98 GLN A O 1
ATOM 765 N N . ARG A 1 99 ? 5.881 7.707 5.749 1.00 95.88 99 ARG A N 1
ATOM 766 C CA . ARG A 1 99 ? 4.595 8.224 6.229 1.00 95.88 99 ARG A CA 1
ATOM 767 C C . ARG A 1 99 ? 4.066 9.315 5.306 1.00 95.88 99 ARG A C 1
ATOM 769 O O . ARG A 1 99 ? 4.849 10.104 4.775 1.00 95.88 99 ARG A O 1
ATOM 776 N N . THR A 1 100 ? 2.749 9.420 5.178 1.00 92.75 100 THR A N 1
ATOM 777 C CA . THR A 1 100 ? 2.138 10.580 4.518 1.00 92.75 100 THR A CA 1
ATOM 778 C C . THR A 1 100 ? 2.416 11.878 5.286 1.00 92.75 100 THR A C 1
ATOM 780 O O . THR A 1 100 ? 2.584 11.857 6.512 1.00 92.75 100 THR A O 1
ATOM 783 N N . PRO A 1 101 ? 2.441 13.039 4.603 1.00 84.94 101 PRO A N 1
ATOM 784 C CA . PRO A 1 101 ? 2.367 14.316 5.298 1.00 84.94 101 PRO A CA 1
ATOM 785 C C . PRO A 1 101 ? 1.017 14.440 6.034 1.00 84.94 101 PRO A C 1
ATOM 787 O O . PRO A 1 101 ? 0.021 13.882 5.568 1.00 84.94 101 PRO A O 1
ATOM 790 N N . PRO A 1 102 ? 0.928 15.216 7.133 1.00 76.75 102 PRO A N 1
ATOM 791 C CA . PRO A 1 102 ? -0.303 15.335 7.927 1.00 76.75 102 PRO A CA 1
ATOM 792 C C . PRO A 1 102 ? -1.538 15.802 7.141 1.00 76.75 102 PRO A C 1
ATOM 794 O O . PRO A 1 102 ? -2.665 15.509 7.528 1.00 76.75 102 PRO A O 1
ATOM 797 N N . SER A 1 103 ? -1.334 16.530 6.041 1.00 81.25 103 SER A N 1
ATOM 798 C CA . SER A 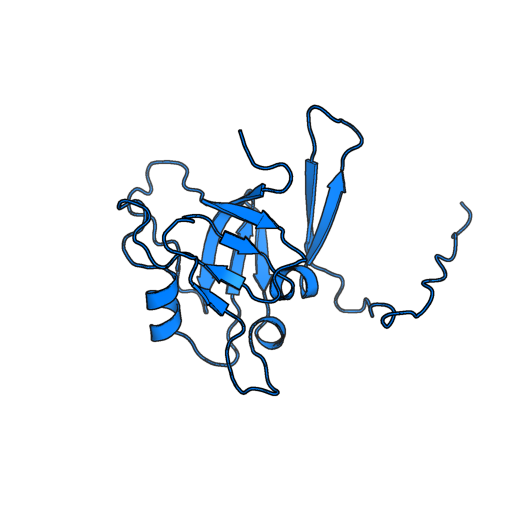1 103 ? -2.389 17.043 5.161 1.00 81.25 103 SER A CA 1
ATOM 799 C C . SER A 1 103 ? -2.941 16.011 4.172 1.00 81.25 103 SER A C 1
ATOM 801 O O . SER A 1 103 ? -3.920 16.301 3.484 1.00 81.25 103 SER A O 1
ATOM 803 N N . TYR A 1 104 ? -2.338 14.823 4.075 1.00 85.12 104 TYR A N 1
ATOM 804 C CA . TYR A 1 104 ? -2.737 13.782 3.134 1.00 85.12 104 TYR A CA 1
ATOM 805 C C . TYR A 1 104 ? -3.074 12.479 3.861 1.00 85.12 104 TYR A C 1
ATOM 807 O O . TYR A 1 104 ? -2.255 11.898 4.573 1.00 85.12 104 TYR A O 1
ATOM 815 N N . ALA A 1 105 ? -4.302 12.011 3.649 1.00 83.25 105 ALA A N 1
ATOM 816 C CA . ALA A 1 105 ? -4.859 10.838 4.313 1.00 83.25 105 ALA A CA 1
ATOM 817 C C . ALA A 1 105 ? -4.998 9.617 3.385 1.00 83.25 105 ALA A C 1
ATOM 819 O O . ALA A 1 105 ? -5.665 8.667 3.769 1.00 83.25 105 ALA A O 1
ATOM 820 N N . GLY A 1 106 ? -4.431 9.640 2.172 1.00 91.69 106 GLY A N 1
ATOM 821 C CA . GLY A 1 106 ? -4.471 8.521 1.216 1.00 91.69 106 GLY A CA 1
ATOM 822 C C . GLY A 1 106 ? -3.179 7.698 1.187 1.00 91.69 106 GLY A C 1
ATOM 823 O O . GLY A 1 106 ? -2.282 7.925 1.991 1.00 91.69 106 GLY A O 1
ATOM 824 N N . LEU A 1 107 ? -3.048 6.776 0.230 1.00 95.12 107 LEU A N 1
ATOM 825 C CA . LEU A 1 107 ? -1.754 6.151 -0.092 1.00 95.12 107 LEU A CA 1
ATOM 826 C C . LEU A 1 107 ? -1.107 6.840 -1.300 1.00 95.12 107 LEU A C 1
ATOM 828 O O . LEU A 1 107 ? -1.819 7.371 -2.158 1.00 95.12 107 LEU A O 1
ATOM 832 N N . LEU A 1 108 ? 0.222 6.805 -1.392 1.00 94.69 108 LEU A N 1
ATOM 833 C CA . LEU A 1 108 ? 0.938 7.038 -2.652 1.00 94.69 108 LEU A CA 1
ATOM 834 C C . LEU A 1 108 ? 1.669 5.750 -3.028 1.00 94.69 108 LEU A C 1
ATOM 836 O O . LEU A 1 108 ? 2.473 5.225 -2.253 1.00 94.69 108 LEU A O 1
ATOM 840 N N . LEU A 1 109 ? 1.338 5.229 -4.204 1.00 95.06 109 LEU A N 1
ATOM 841 C CA . LEU A 1 109 ? 1.917 4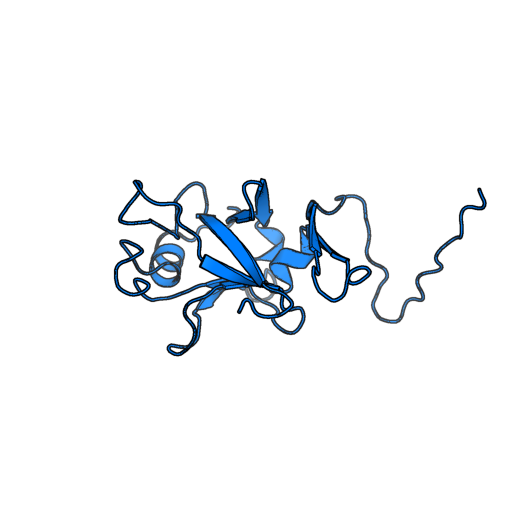.023 -4.775 1.00 95.06 109 LEU A CA 1
ATOM 842 C C . LEU A 1 109 ? 3.059 4.456 -5.689 1.00 95.06 109 LEU A C 1
ATOM 844 O O . LEU A 1 109 ? 2.828 4.867 -6.827 1.00 95.06 109 LEU A O 1
ATOM 848 N N . GLY A 1 110 ? 4.265 4.437 -5.126 1.00 93.12 110 GLY A N 1
ATOM 849 C CA . GLY A 1 110 ? 5.490 4.831 -5.807 1.00 93.12 110 GLY A CA 1
ATOM 850 C C . GLY A 1 110 ? 6.149 3.710 -6.608 1.00 93.12 110 GLY A C 1
ATOM 851 O O . GLY A 1 110 ? 5.578 2.638 -6.822 1.00 93.12 110 GLY A O 1
ATOM 852 N N . ASP A 1 111 ? 7.395 3.954 -7.004 1.00 91.19 111 ASP A N 1
ATOM 853 C CA . ASP A 1 111 ? 8.208 3.087 -7.862 1.00 91.19 111 ASP A CA 1
ATOM 854 C C . ASP A 1 111 ? 8.313 1.640 -7.355 1.00 91.19 111 ASP A C 1
ATOM 856 O O . ASP A 1 111 ? 8.200 0.699 -8.138 1.00 91.19 111 ASP A O 1
ATOM 860 N N . VAL A 1 112 ? 8.394 1.432 -6.035 1.00 91.94 112 VAL A N 1
ATOM 861 C CA . VAL A 1 112 ? 8.387 0.080 -5.436 1.00 91.94 112 VAL A CA 1
ATOM 862 C C . VAL A 1 112 ? 7.177 -0.772 -5.843 1.00 91.94 112 VAL A C 1
ATOM 864 O O . VAL A 1 112 ? 7.286 -1.994 -5.920 1.00 91.94 112 VAL A O 1
ATOM 867 N N . VAL A 1 113 ? 6.032 -0.144 -6.133 1.00 91.94 113 VAL A N 1
ATOM 868 C CA . VAL A 1 113 ? 4.820 -0.821 -6.615 1.00 91.94 113 VAL A CA 1
ATOM 869 C C . VAL A 1 113 ? 4.938 -1.108 -8.111 1.00 91.94 113 VAL A C 1
ATOM 871 O O . VAL A 1 113 ? 4.727 -2.246 -8.536 1.00 91.94 113 VAL A O 1
ATOM 874 N N . PHE A 1 114 ? 5.348 -0.115 -8.906 1.00 90.06 114 PHE A N 1
ATOM 875 C CA . PHE A 1 114 ? 5.521 -0.243 -10.360 1.00 90.06 114 PHE A CA 1
ATOM 876 C C . PHE A 1 114 ? 6.605 -1.252 -10.758 1.00 90.06 114 PHE A C 1
ATOM 878 O O . PHE A 1 114 ? 6.540 -1.855 -11.825 1.00 90.06 114 PHE A O 1
ATOM 885 N N . GLN A 1 115 ? 7.578 -1.522 -9.889 1.00 88.56 115 GLN A N 1
ATOM 886 C CA . GLN A 1 115 ? 8.551 -2.584 -10.146 1.00 88.56 115 GLN A CA 1
ATOM 887 C C . GLN A 1 115 ? 7.930 -3.988 -10.089 1.00 88.56 115 GLN A C 1
ATOM 889 O O . GLN A 1 115 ? 8.447 -4.906 -10.729 1.00 88.56 115 GLN A O 1
ATOM 894 N N . SER A 1 116 ? 6.815 -4.159 -9.376 1.00 88.25 116 SER A N 1
ATOM 895 C CA . SER A 1 116 ? 6.087 -5.431 -9.270 1.00 88.25 116 SER A CA 1
ATOM 896 C C . SER A 1 116 ? 4.860 -5.530 -10.180 1.00 88.25 116 SER A C 1
ATOM 898 O O . SER A 1 116 ? 4.450 -6.643 -10.513 1.00 88.25 116 SER A O 1
ATOM 900 N N . LEU A 1 117 ? 4.300 -4.400 -10.621 1.00 91.31 117 LEU A N 1
ATOM 901 C CA . LEU A 1 117 ? 3.033 -4.328 -11.351 1.00 91.31 117 LEU A CA 1
ATOM 902 C C . LEU A 1 117 ? 3.175 -3.575 -12.676 1.00 91.31 117 LEU A C 1
ATOM 904 O O . LEU A 1 117 ? 3.903 -2.594 -12.776 1.00 91.31 117 LEU A O 1
ATOM 908 N N . VAL A 1 118 ? 2.417 -4.000 -13.682 1.00 90.62 118 VAL A N 1
ATOM 909 C CA . VAL A 1 118 ? 2.160 -3.222 -14.896 1.00 90.62 118 VAL A CA 1
ATOM 910 C C . VAL A 1 118 ? 0.885 -2.424 -14.679 1.00 90.62 118 VAL A C 1
ATOM 912 O O . VAL A 1 118 ? -0.130 -2.971 -14.245 1.00 90.62 118 VAL A O 1
ATOM 915 N N . VAL A 1 119 ? 0.952 -1.132 -14.988 1.00 91.19 119 VAL A N 1
ATOM 916 C CA . VAL A 1 119 ? -0.164 -0.200 -14.852 1.00 91.19 119 VAL A CA 1
ATOM 917 C C . VAL A 1 119 ? -0.438 0.433 -16.207 1.00 91.19 119 VAL A C 1
ATOM 919 O O . VAL A 1 119 ? 0.445 1.044 -16.807 1.00 91.19 119 VAL A O 1
ATOM 922 N N . GLU A 1 120 ? -1.667 0.288 -16.681 1.00 90.88 120 GLU A N 1
ATOM 923 C CA . GLU A 1 120 ? -2.152 0.871 -17.925 1.00 90.88 120 GLU A CA 1
ATOM 924 C C . GLU A 1 120 ? -3.163 1.972 -17.612 1.00 90.88 120 GLU A C 1
ATOM 926 O O . GLU A 1 120 ? -4.128 1.751 -16.884 1.00 90.88 120 GLU A O 1
ATOM 931 N N . PHE A 1 121 ? -2.960 3.155 -18.188 1.00 89.25 121 PHE A N 1
ATOM 932 C CA . PHE A 1 121 ? -3.931 4.245 -18.141 1.00 89.25 121 PHE A CA 1
ATOM 933 C C . PHE A 1 121 ? -4.671 4.303 -19.478 1.00 89.25 121 PHE A C 1
ATOM 935 O O . PHE A 1 121 ? -4.171 4.876 -20.448 1.00 89.25 121 PHE A O 1
ATOM 942 N N . ASP A 1 122 ? -5.870 3.729 -19.533 1.00 88.94 122 ASP A N 1
ATOM 943 C CA . ASP A 1 122 ? -6.732 3.816 -20.708 1.00 88.94 122 ASP A CA 1
ATOM 944 C C . ASP A 1 122 ? -7.507 5.141 -20.678 1.00 88.94 122 ASP A C 1
ATOM 946 O O . ASP A 1 122 ? -8.468 5.343 -19.926 1.00 88.94 122 ASP A O 1
ATOM 950 N N . LEU A 1 123 ? -7.056 6.065 -21.527 1.00 89.00 123 LEU A N 1
ATOM 951 C CA . LEU A 1 123 ? -7.652 7.386 -21.723 1.00 89.00 123 LEU A CA 1
ATOM 952 C C . LEU A 1 123 ? -8.487 7.477 -23.010 1.00 89.00 123 LEU A C 1
ATOM 954 O O . LEU A 1 123 ? -8.924 8.571 -23.373 1.00 89.00 123 LEU A O 1
ATOM 958 N N . THR A 1 124 ? -8.746 6.356 -23.696 1.00 88.94 124 THR A N 1
ATOM 959 C CA . THR A 1 124 ? -9.530 6.319 -24.948 1.00 88.94 124 THR A CA 1
ATOM 960 C C . THR A 1 124 ? -10.955 6.839 -24.761 1.00 88.94 124 THR A C 1
ATOM 962 O O . THR A 1 124 ? -11.571 7.329 -25.708 1.00 88.94 124 THR A O 1
ATOM 965 N N . LYS A 1 125 ? -11.473 6.787 -23.524 1.00 86.31 125 LYS A N 1
ATOM 966 C CA . LYS A 1 125 ? -12.760 7.358 -23.103 1.00 86.31 125 LYS A CA 1
ATOM 967 C C . LYS A 1 125 ? -12.522 8.508 -22.111 1.00 86.31 125 LYS A C 1
ATOM 969 O O . LYS A 1 125 ? -12.533 8.278 -20.904 1.00 86.31 125 LYS A O 1
ATOM 974 N N . PRO A 1 126 ? -12.400 9.770 -22.566 1.00 78.88 126 PRO A N 1
ATOM 975 C CA . PRO A 1 126 ? -11.992 10.904 -21.720 1.00 78.88 126 PRO A CA 1
ATOM 976 C C . PRO A 1 126 ? -12.884 11.174 -20.498 1.00 78.88 126 PRO A C 1
ATOM 978 O O . PRO A 1 126 ? -12.433 11.734 -19.501 1.00 78.88 126 PRO A O 1
ATOM 981 N N . HIS A 1 127 ? -14.160 10.782 -20.563 1.00 84.06 127 HIS A N 1
ATOM 982 C CA . HIS A 1 127 ? -15.124 10.936 -19.466 1.00 84.06 127 HIS A CA 1
ATOM 983 C C . HIS A 1 127 ? -15.214 9.714 -18.542 1.00 84.06 127 HIS A C 1
ATOM 985 O O . HIS A 1 127 ? -15.939 9.753 -17.548 1.00 84.06 127 HIS A O 1
ATOM 991 N N . ARG A 1 128 ? -14.518 8.627 -18.879 1.00 82.19 128 ARG A N 1
ATOM 992 C CA . ARG A 1 128 ? -14.451 7.373 -18.122 1.00 82.19 128 ARG A CA 1
ATOM 993 C C . ARG A 1 128 ? -13.039 6.785 -18.249 1.00 82.19 128 ARG A C 1
ATOM 995 O O . ARG A 1 128 ? -12.903 5.716 -18.840 1.00 82.19 128 ARG A O 1
ATOM 1002 N N . PRO A 1 129 ? -12.003 7.497 -17.769 1.00 84.12 129 PRO A N 1
ATOM 1003 C CA . PRO A 1 129 ? -10.657 6.945 -17.764 1.00 84.12 129 PRO A CA 1
ATOM 1004 C C . PRO A 1 129 ? -10.650 5.654 -16.945 1.00 84.12 129 PRO A C 1
ATOM 1006 O O . PRO A 1 129 ? -11.326 5.567 -15.914 1.00 84.12 129 PRO A O 1
ATOM 1009 N N . MET A 1 130 ? -9.910 4.661 -17.418 1.00 87.94 130 MET A N 1
ATOM 1010 C CA . MET A 1 130 ? -9.763 3.371 -16.754 1.00 87.94 130 MET A CA 1
ATOM 1011 C C . MET A 1 130 ? -8.298 3.139 -16.405 1.00 87.94 130 MET A C 1
ATOM 1013 O O . MET A 1 130 ? -7.399 3.607 -17.103 1.00 87.94 130 MET A O 1
ATOM 1017 N N . ILE A 1 131 ? -8.069 2.424 -15.307 1.00 90.75 131 ILE A N 1
ATOM 1018 C CA . ILE A 1 131 ? -6.735 2.012 -14.883 1.00 90.75 131 ILE A CA 1
ATOM 1019 C C . ILE A 1 131 ? -6.730 0.488 -14.853 1.00 90.75 131 ILE A C 1
ATOM 1021 O O . ILE A 1 131 ? -7.493 -0.119 -14.103 1.00 90.75 131 ILE A O 1
ATOM 1025 N N . GLY A 1 132 ? -5.907 -0.119 -15.702 1.00 91.25 132 GLY A N 1
ATOM 1026 C CA . GLY A 1 132 ? -5.610 -1.545 -15.671 1.00 91.25 132 GLY A CA 1
ATOM 1027 C C . GLY A 1 132 ? -4.400 -1.795 -14.781 1.00 91.25 132 GLY A C 1
ATOM 1028 O O . GLY A 1 132 ? -3.406 -1.079 -14.879 1.00 91.25 132 GLY A O 1
ATOM 1029 N N . ILE A 1 133 ? -4.474 -2.799 -13.909 1.00 93.50 133 ILE A N 1
ATOM 1030 C CA . ILE A 1 133 ? -3.352 -3.218 -13.062 1.00 93.50 133 ILE A CA 1
ATOM 1031 C C . ILE A 1 133 ? -3.209 -4.730 -13.169 1.00 93.50 133 ILE A C 1
ATOM 1033 O O . ILE A 1 133 ? -4.180 -5.467 -12.999 1.00 93.50 133 ILE A O 1
ATOM 1037 N N . ALA A 1 134 ? -1.993 -5.190 -13.435 1.00 92.25 134 ALA A N 1
ATOM 1038 C CA . ALA A 1 134 ? -1.660 -6.606 -13.489 1.00 92.25 134 ALA A CA 1
ATOM 1039 C C . ALA A 1 134 ? -0.266 -6.858 -12.896 1.00 92.25 134 ALA A C 1
ATOM 1041 O O . ALA A 1 134 ? 0.577 -5.959 -12.915 1.00 92.25 134 ALA A O 1
ATOM 1042 N N . PRO A 1 135 ? 0.029 -8.073 -12.402 1.00 91.75 135 PRO A N 1
ATOM 1043 C CA . PRO A 1 135 ? 1.392 -8.439 -12.035 1.00 91.75 135 PRO A CA 1
ATOM 1044 C C . PRO A 1 135 ? 2.335 -8.304 -13.232 1.00 91.75 135 PRO A C 1
ATOM 1046 O O . PRO A 1 135 ? 2.001 -8.703 -14.352 1.00 91.75 135 PRO A O 1
ATOM 1049 N N . ARG A 1 136 ? 3.538 -7.774 -13.006 1.00 88.56 136 ARG A N 1
ATOM 1050 C CA . ARG A 1 136 ? 4.576 -7.749 -14.038 1.00 88.56 136 ARG A CA 1
ATOM 1051 C C . ARG A 1 136 ? 5.075 -9.165 -14.289 1.00 88.56 136 ARG A C 1
ATOM 1053 O O . ARG A 1 136 ? 5.344 -9.914 -13.352 1.00 88.56 136 ARG A O 1
ATOM 1060 N N . ASN A 1 137 ? 5.266 -9.513 -15.560 1.00 84.19 137 ASN A N 1
ATOM 1061 C CA . ASN A 1 137 ? 5.946 -10.753 -15.911 1.00 84.19 137 ASN A CA 1
ATOM 1062 C C . ASN A 1 137 ? 7.365 -10.747 -15.292 1.00 84.19 137 ASN A C 1
ATOM 1064 O O . ASN A 1 137 ? 8.142 -9.835 -15.592 1.00 84.19 137 ASN A O 1
ATOM 1068 N N . PRO A 1 138 ? 7.731 -11.735 -14.452 1.00 78.94 138 PRO A N 1
ATOM 1069 C CA . PRO A 1 138 ? 9.027 -11.757 -13.772 1.00 78.94 138 PRO A CA 1
ATOM 1070 C C . PRO A 1 138 ? 10.215 -11.926 -14.728 1.00 78.94 138 PRO A C 1
ATOM 1072 O O . PRO A 1 138 ? 11.336 -11.601 -14.353 1.00 78.94 138 PRO A O 1
ATOM 1075 N N . ILE A 1 139 ? 9.978 -12.415 -15.950 1.00 81.31 139 ILE A N 1
ATOM 1076 C CA . ILE A 1 139 ? 10.998 -12.599 -16.995 1.00 81.31 139 ILE A CA 1
ATOM 1077 C C . ILE A 1 139 ? 11.191 -11.309 -17.812 1.00 81.31 139 ILE A C 1
ATOM 1079 O O . ILE A 1 139 ? 12.147 -11.190 -18.572 1.00 81.31 139 ILE A O 1
ATOM 1083 N N . TYR A 1 140 ? 10.297 -10.325 -17.669 1.00 78.56 140 TYR A N 1
ATOM 1084 C CA . TYR A 1 140 ? 10.444 -9.049 -18.357 1.00 78.56 140 TYR A CA 1
ATOM 1085 C C . TYR A 1 140 ? 11.616 -8.260 -17.767 1.00 78.56 140 TYR A C 1
ATOM 1087 O O . TYR A 1 140 ? 11.576 -7.868 -16.593 1.00 78.56 140 TYR A O 1
ATOM 1095 N N . ASP A 1 141 ? 12.626 -8.019 -18.599 1.00 73.12 141 ASP A N 1
ATOM 1096 C CA . ASP A 1 141 ? 13.788 -7.192 -18.293 1.00 73.12 141 ASP A CA 1
ATOM 1097 C C . ASP A 1 141 ? 13.569 -5.785 -18.874 1.0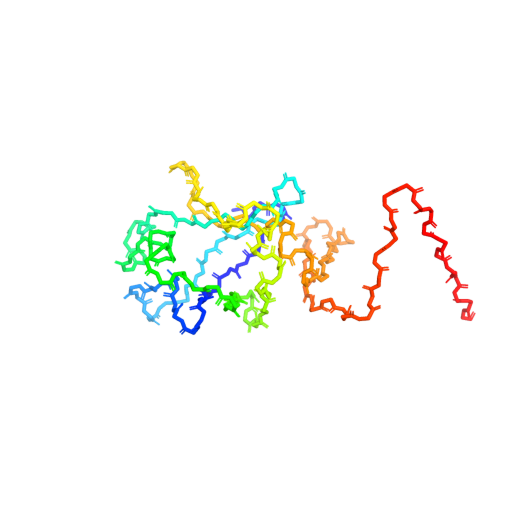0 73.12 141 ASP A C 1
ATOM 1099 O O . ASP A 1 141 ? 13.457 -5.650 -20.098 1.00 73.12 141 ASP A O 1
ATOM 1103 N N . PRO A 1 142 ? 13.418 -4.742 -18.036 1.00 69.19 142 PRO A N 1
ATOM 1104 C CA . PRO A 1 142 ? 13.228 -3.385 -18.524 1.00 69.19 142 PRO A CA 1
ATOM 1105 C C . PRO A 1 142 ? 14.432 -2.936 -19.350 1.00 69.19 142 PRO A C 1
ATOM 1107 O O . PRO A 1 142 ? 15.581 -3.166 -18.969 1.00 69.19 142 PRO A O 1
ATOM 1110 N N . ALA A 1 143 ? 14.182 -2.227 -20.451 1.00 69.62 143 ALA A N 1
ATOM 1111 C CA . ALA A 1 143 ? 15.265 -1.583 -21.177 1.00 69.62 143 ALA A CA 1
ATOM 1112 C C . ALA A 1 143 ? 16.013 -0.606 -20.241 1.00 69.62 143 ALA A C 1
ATOM 1114 O O . ALA A 1 143 ? 15.370 0.135 -19.487 1.00 69.62 143 ALA A O 1
ATOM 1115 N N . PRO A 1 144 ? 17.358 -0.576 -20.265 1.00 61.78 144 PRO A N 1
ATOM 1116 C CA . PRO A 1 144 ? 18.113 0.366 -19.454 1.00 61.78 144 PRO A CA 1
ATOM 1117 C C . PRO A 1 144 ? 17.745 1.815 -19.821 1.00 61.78 144 PRO A C 1
ATOM 1119 O O . PRO A 1 144 ? 17.420 2.086 -20.981 1.00 61.78 144 PRO A O 1
ATOM 1122 N N . PRO A 1 145 ? 17.821 2.772 -18.878 1.00 53.50 145 PRO A N 1
ATOM 1123 C CA . PRO A 1 145 ? 17.538 4.178 -19.158 1.00 53.50 145 PRO A CA 1
ATOM 1124 C C . PRO A 1 145 ? 18.382 4.698 -20.331 1.00 53.50 145 PRO A C 1
ATOM 1126 O O . PRO A 1 145 ? 19.605 4.576 -20.325 1.00 53.50 145 PRO A O 1
ATOM 1129 N N . GLY A 1 146 ? 17.734 5.258 -21.356 1.00 62.22 146 GLY A N 1
ATOM 1130 C CA . GLY A 1 146 ? 18.403 5.712 -22.585 1.00 62.22 146 GLY A CA 1
ATOM 1131 C C . GLY A 1 146 ? 18.712 4.604 -23.604 1.00 62.22 146 GLY A C 1
ATOM 1132 O O . GLY A 1 146 ? 19.161 4.900 -24.711 1.00 62.22 146 GLY A O 1
ATOM 1133 N N . GLY A 1 147 ? 18.431 3.341 -23.278 1.00 54.44 147 GLY A N 1
ATOM 1134 C CA . GLY A 1 147 ? 18.384 2.236 -24.225 1.00 54.44 147 GLY A CA 1
ATOM 1135 C C . GLY A 1 147 ? 17.093 2.311 -25.031 1.00 54.44 147 GLY A C 1
ATOM 1136 O O . GLY A 1 147 ? 16.000 2.223 -24.481 1.00 54.44 147 GLY A O 1
ATOM 1137 N N . GLY A 1 148 ? 17.205 2.514 -26.343 1.00 49.53 148 GLY A N 1
ATOM 1138 C CA . GLY A 1 148 ? 16.041 2.520 -27.221 1.00 49.53 148 GLY A CA 1
ATOM 1139 C C . GLY A 1 148 ? 15.343 1.165 -27.192 1.00 49.53 148 GLY A C 1
ATOM 1140 O O . GLY A 1 148 ? 15.914 0.166 -27.632 1.00 49.53 148 GLY A O 1
ATOM 1141 N N . ASP A 1 149 ? 14.100 1.143 -26.721 1.00 50.72 149 ASP A N 1
ATOM 1142 C CA . ASP A 1 149 ? 13.248 -0.029 -26.826 1.00 50.72 149 ASP A CA 1
ATOM 1143 C C . ASP A 1 149 ? 12.865 -0.176 -28.305 1.00 50.72 149 ASP A C 1
ATOM 1145 O O . ASP A 1 149 ? 12.018 0.546 -28.842 1.00 50.72 149 ASP A O 1
ATOM 1149 N N . ARG A 1 150 ? 13.558 -1.057 -29.037 1.00 48.41 150 ARG A N 1
ATOM 1150 C CA . ARG A 1 150 ? 13.095 -1.453 -30.368 1.00 48.41 150 ARG A CA 1
ATOM 1151 C C . ARG A 1 150 ? 11.852 -2.299 -30.143 1.00 48.41 150 ARG A C 1
ATOM 1153 O O . ARG A 1 150 ? 11.951 -3.522 -30.091 1.00 48.41 150 ARG A O 1
ATOM 1160 N N . LEU A 1 151 ? 10.693 -1.645 -30.073 1.00 46.75 151 LEU A N 1
ATOM 1161 C CA . LEU A 1 151 ? 9.402 -2.280 -30.304 1.00 46.75 151 LEU A CA 1
ATOM 1162 C C . LEU A 1 151 ? 9.500 -3.009 -31.648 1.00 46.75 151 LEU A C 1
ATOM 1164 O O . LEU A 1 151 ? 9.341 -2.419 -32.722 1.00 46.75 151 LEU A O 1
ATOM 1168 N N . ARG A 1 152 ? 9.835 -4.302 -31.607 1.00 43.22 152 ARG A N 1
ATOM 1169 C CA . ARG A 1 152 ? 9.719 -5.174 -32.766 1.00 43.22 152 ARG A CA 1
ATOM 1170 C C . ARG A 1 152 ? 8.227 -5.286 -33.011 1.00 43.22 152 ARG A C 1
ATOM 1172 O O . ARG A 1 152 ? 7.538 -6.017 -32.310 1.00 43.22 152 ARG A O 1
ATOM 1179 N N . ARG A 1 153 ? 7.730 -4.531 -33.993 1.00 34.50 153 ARG A N 1
ATOM 1180 C CA . ARG A 1 153 ? 6.431 -4.809 -34.597 1.00 34.50 153 ARG A CA 1
ATOM 1181 C C . ARG A 1 153 ? 6.466 -6.263 -35.054 1.00 34.50 153 ARG A C 1
ATOM 1183 O O . ARG A 1 153 ? 7.136 -6.581 -36.034 1.00 34.50 153 ARG A O 1
ATOM 1190 N N . VAL A 1 154 ? 5.796 -7.140 -34.317 1.00 41.56 154 VAL A N 1
ATOM 1191 C CA . VAL A 1 154 ? 5.378 -8.424 -34.863 1.00 41.56 154 VAL A CA 1
ATOM 1192 C C . VAL A 1 154 ? 4.271 -8.063 -35.842 1.00 41.56 154 VAL A C 1
ATOM 1194 O O . VAL A 1 154 ? 3.226 -7.558 -35.436 1.00 41.56 154 VAL A O 1
ATOM 1197 N N . ALA A 1 155 ? 4.569 -8.175 -37.134 1.00 39.62 155 ALA A N 1
ATOM 1198 C CA . ALA A 1 155 ? 3.557 -8.042 -38.166 1.00 39.62 155 ALA A CA 1
ATOM 1199 C C . ALA A 1 155 ? 2.512 -9.146 -37.947 1.00 39.62 155 ALA A C 1
ATOM 1201 O O . ALA A 1 155 ? 2.886 -10.308 -37.775 1.00 39.62 155 ALA A O 1
ATOM 1202 N N . VAL A 1 156 ? 1.242 -8.747 -37.896 1.00 40.44 156 VAL A N 1
ATOM 1203 C CA . VAL A 1 156 ? 0.094 -9.645 -38.068 1.00 40.44 156 VAL A CA 1
ATOM 1204 C C . VAL A 1 156 ? -0.121 -9.835 -39.561 1.00 40.44 156 VAL A C 1
ATOM 1206 O O . VAL A 1 156 ? -0.035 -8.808 -40.277 1.00 40.44 156 VAL A O 1
#

Sequence (156 aa):
KNAKNSVNVQSLTFGGIELLDWTDSGVPNALPAILDTGTTCLIIPDTTLGGRVASKPYTKFQQIMTKGMSFYITIDGHLFEIPYRYWWQSAQDAPCVQRTPPSYAGLLLGDVVFQSLVVEFDLTKPHRPMIGIAPRNPIYDPAPPGGGDRLRRVAV

InterPro domains:
  IPR021109 Aspartic peptidase domain superfamily [G3DSA:2.40.70.10] (1-139)
  IPR021109 Aspartic peptidase domain superfamily [SSF50630] (7-135)
  IPR033121 Peptidase family A1 domain [PF00026] (28-126)

Radius of gyration: 16.88 Å; Cα contacts (8 Å, |Δi|>4): 276; chains: 1; bounding box: 42×30×53 Å

Nearest PDB structures (foldseek):
  1avf-assembly2_J  TM=6.561E-01  e=2.169E-06  Homo sapiens
  6xct-assembly1_A  TM=6.530E-01  e=3.459E-05  Sus scrofa
  6xd2-assembly1_A  TM=6.961E-01  e=1.567E-04  Sus scrofa
  4cku-assembly2_E  TM=6.477E-01  e=4.864E-04  Plasmodium falciparum
  4cku-assembly2_C  TM=6.844E-01  e=2.203E-03  Plasmodium falciparum

Secondary structure (DSSP, 8-state):
---TTEEEEEEEEETTEESS-BS-TTS---EEEEE-TT--SEEE--S-GGGTBSS-HHHHHHHH--TTPPEEEEETTEEEEE-HHHHEETTTTEE-EEEPPTT--SEEE-HHHHTTEEEEEE-SSTTS-EEEEEEPPTT--PPPTT----------

Foldseek 3Di:
DADLAKFWWQFKDKLNHTLQAAPDPPDRDTFIEGADQPQQAKEAAQDCLVVRHPGGSVVVCVVPPDQQIWMWIQTPNDIFILGNVLQQDPVVRDGRYHYDDPVDHGIYDYPSNVVQKDWDFQCVPVVDIDIDIDGDDPPDDDQPVVRDDPPPPPDD

Mean predicted aligned er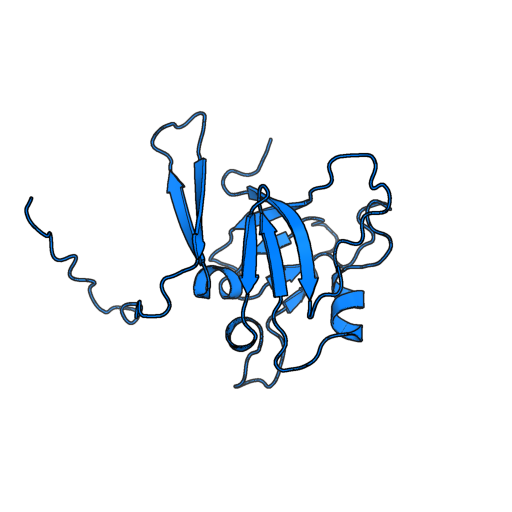ror: 6.82 Å